Protein AF-A0A1S8WMN8-F1 (afdb_monomer_lite)

Secondary structure (DSSP, 8-state):
-PPP-EEEEE--SSEEEE-TT--HHHHS-HHHHHHTT--EEE-SS-S--EEE-TT--EEEEE--TTT--HHHHHHHHHHHHGGG-TTSEEEE-TTS-EEEE-S------

Organism: Opisthorchis viverrini (NCBI:txid6198)

Radius of gyration: 16.53 Å; chains: 1; bounding box: 31×34×44 Å

Structure (mmCIF, N/CA/C/O backbone):
data_AF-A0A1S8WMN8-F1
#
_entry.id   AF-A0A1S8WMN8-F1
#
loop_
_atom_site.group_PDB
_atom_site.id
_atom_site.type_symbol
_atom_site.label_atom_id
_atom_site.label_alt_id
_atom_site.label_comp_id
_atom_site.label_asym_id
_atom_site.label_entity_id
_atom_site.label_seq_id
_atom_site.pdbx_PDB_ins_code
_atom_site.Cartn_x
_atom_site.Cartn_y
_atom_site.Cartn_z
_atom_site.occupancy
_atom_site.B_iso_or_equiv
_atom_site.auth_seq_id
_atom_site.auth_comp_id
_atom_site.auth_asym_id
_atom_site.auth_atom_id
_atom_site.pdbx_PDB_model_num
ATOM 1 N N . MET A 1 1 ? -7.277 18.622 17.008 1.00 49.44 1 MET A N 1
ATOM 2 C CA . MET A 1 1 ? -6.261 17.842 16.268 1.00 49.44 1 MET A CA 1
ATOM 3 C C . MET A 1 1 ? -6.797 17.664 14.858 1.00 49.44 1 MET A C 1
ATOM 5 O O . MET A 1 1 ? -7.905 17.161 14.745 1.00 49.44 1 MET A O 1
ATOM 9 N N . VAL A 1 2 ? -6.118 18.171 13.827 1.00 52.81 2 VAL A N 1
ATOM 10 C CA . VAL A 1 2 ? -6.634 18.114 12.445 1.00 52.81 2 VAL A CA 1
ATOM 11 C C . VAL A 1 2 ? -6.394 16.697 11.906 1.00 52.81 2 VAL A C 1
ATOM 13 O O . VAL A 1 2 ? -5.251 16.238 11.970 1.00 52.81 2 VAL A O 1
ATOM 16 N N . PRO A 1 3 ? -7.436 15.959 11.488 1.00 53.31 3 PRO A N 1
ATOM 17 C CA . PRO A 1 3 ? -7.255 14.654 10.860 1.00 53.31 3 PRO A CA 1
ATOM 18 C C . PRO A 1 3 ? -6.520 14.817 9.514 1.00 53.31 3 PRO A C 1
ATOM 20 O O . PRO A 1 3 ? -6.675 15.863 8.891 1.00 53.31 3 PRO A O 1
ATOM 23 N N . PRO A 1 4 ? -5.721 13.828 9.067 1.00 57.25 4 PRO A N 1
ATOM 24 C CA . PRO A 1 4 ? -5.092 13.863 7.742 1.00 57.25 4 PRO A CA 1
ATOM 25 C C . PRO A 1 4 ? -6.173 14.069 6.675 1.00 57.25 4 PRO A C 1
ATOM 27 O O . PRO A 1 4 ? -7.165 13.338 6.663 1.00 57.25 4 PRO A O 1
ATOM 30 N N . THR A 1 5 ? -6.023 15.111 5.856 1.00 69.75 5 THR A N 1
ATOM 31 C CA . THR A 1 5 ? -7.197 15.773 5.256 1.00 69.75 5 THR A CA 1
ATOM 32 C C . THR A 1 5 ? -7.638 15.150 3.926 1.00 69.75 5 THR A C 1
ATOM 34 O O . THR A 1 5 ? -8.830 15.166 3.632 1.00 69.75 5 THR A O 1
ATOM 37 N N . ASP A 1 6 ? -6.729 14.498 3.186 1.00 88.19 6 ASP A N 1
ATOM 38 C CA . ASP A 1 6 ? -7.041 13.871 1.895 1.00 88.19 6 ASP A CA 1
ATOM 39 C C . ASP A 1 6 ? -6.737 12.362 1.880 1.00 88.19 6 ASP A C 1
ATOM 41 O O . ASP A 1 6 ? -5.596 11.916 2.053 1.00 88.19 6 ASP A O 1
ATOM 45 N N . ILE A 1 7 ? -7.774 11.553 1.633 1.00 93.44 7 ILE A N 1
ATOM 46 C CA . ILE A 1 7 ? -7.680 10.095 1.481 1.00 93.44 7 ILE A CA 1
ATOM 47 C C . ILE A 1 7 ? -8.104 9.714 0.062 1.00 93.44 7 ILE A C 1
ATOM 49 O O . ILE A 1 7 ? -9.247 9.930 -0.334 1.00 93.44 7 ILE A O 1
ATOM 53 N N . LEU A 1 8 ? -7.201 9.077 -0.683 1.00 95.56 8 LEU A N 1
ATOM 54 C CA . LEU A 1 8 ? -7.505 8.460 -1.970 1.00 95.56 8 LEU A CA 1
ATOM 55 C C . LEU A 1 8 ? -7.727 6.957 -1.789 1.00 95.56 8 LEU A C 1
ATOM 57 O O . LEU A 1 8 ? -6.827 6.229 -1.363 1.00 95.56 8 LEU A O 1
ATOM 61 N N . LEU A 1 9 ? -8.917 6.498 -2.168 1.00 96.62 9 LEU A N 1
ATOM 62 C CA . LEU A 1 9 ? -9.285 5.088 -2.241 1.00 96.62 9 LEU A CA 1
ATOM 63 C C . LEU A 1 9 ? -9.332 4.659 -3.704 1.00 96.62 9 LEU A C 1
ATOM 65 O O . LEU A 1 9 ? -9.967 5.325 -4.520 1.00 96.62 9 LEU A O 1
ATOM 69 N N . TRP A 1 10 ? -8.674 3.555 -4.048 1.00 97.38 10 TRP A N 1
ATOM 70 C CA . TRP A 1 10 ? -8.636 3.080 -5.429 1.00 97.38 10 TRP A CA 1
ATOM 71 C C . TRP A 1 10 ? -8.404 1.571 -5.524 1.00 97.38 10 TRP A C 1
ATOM 73 O O . TRP A 1 10 ? -7.957 0.916 -4.581 1.00 97.38 10 TRP A O 1
ATOM 83 N N . LYS A 1 11 ? -8.726 1.010 -6.688 1.00 97.94 11 LYS A N 1
ATOM 84 C CA . LYS A 1 11 ? -8.487 -0.393 -7.042 1.00 97.94 11 LYS A CA 1
ATOM 85 C C . LYS A 1 11 ? -7.737 -0.463 -8.363 1.00 97.94 11 LYS A C 1
ATOM 87 O O . LYS A 1 11 ? -7.733 0.496 -9.133 1.00 97.94 11 LYS A O 1
ATOM 92 N N . SER A 1 12 ? -7.080 -1.585 -8.607 1.00 96.50 12 SER A N 1
ATOM 93 C CA . SER A 1 12 ? -6.382 -1.863 -9.861 1.00 96.50 12 SER A CA 1
ATOM 94 C C . SER A 1 12 ? -6.905 -3.159 -10.457 1.00 96.50 12 SER A C 1
ATOM 96 O O . SER A 1 12 ? -7.286 -4.071 -9.723 1.00 96.50 12 SER A O 1
ATOM 98 N N . ASP A 1 13 ? -6.844 -3.270 -11.779 1.00 97.25 13 ASP A N 1
ATOM 99 C CA . ASP A 1 13 ? -6.892 -4.579 -12.423 1.00 97.25 13 ASP A CA 1
ATOM 100 C C . ASP A 1 13 ? -5.704 -5.453 -11.982 1.00 97.25 13 ASP A C 1
ATOM 102 O O . ASP A 1 13 ? -4.700 -4.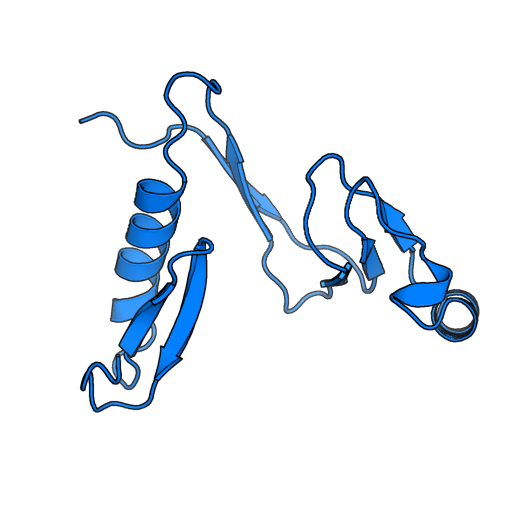919 -11.490 1.00 97.25 13 ASP A O 1
ATOM 106 N N . PRO A 1 14 ? -5.797 -6.788 -12.153 1.00 98.31 14 PRO A N 1
ATOM 107 C CA . PRO A 1 14 ? -4.734 -7.721 -11.804 1.00 98.31 14 PRO A CA 1
ATOM 108 C C . PRO A 1 14 ? -3.345 -7.279 -12.276 1.00 98.31 14 PRO A C 1
ATOM 110 O O . PRO A 1 14 ? -3.068 -7.233 -13.476 1.00 98.31 14 PRO A O 1
ATOM 113 N N . CYS A 1 15 ? -2.463 -6.950 -11.333 1.00 98.19 15 CYS A N 1
ATOM 114 C CA . CYS A 1 15 ? -1.119 -6.456 -11.627 1.00 98.19 15 CYS A CA 1
ATOM 115 C C . CYS A 1 15 ? -0.142 -6.702 -10.474 1.00 98.19 15 CYS A C 1
ATOM 117 O O . CYS A 1 15 ? -0.530 -6.930 -9.328 1.00 98.19 15 CYS A O 1
ATOM 119 N N . VAL A 1 16 ? 1.154 -6.629 -10.780 1.00 98.62 16 VAL A N 1
ATOM 120 C CA . VAL A 1 16 ? 2.217 -6.607 -9.767 1.00 98.62 16 VAL A CA 1
ATOM 121 C C . VAL A 1 16 ? 2.780 -5.199 -9.659 1.00 98.62 16 VAL A C 1
ATOM 123 O O . VAL A 1 16 ? 3.167 -4.594 -10.660 1.00 98.62 16 VAL A O 1
ATOM 126 N N . VAL A 1 17 ? 2.879 -4.695 -8.430 1.00 98.56 17 VAL A N 1
ATOM 127 C CA . VAL A 1 17 ? 3.466 -3.390 -8.122 1.00 98.56 17 VAL A CA 1
ATOM 128 C C . VAL A 1 17 ? 4.727 -3.575 -7.284 1.00 98.56 17 VAL A C 1
ATOM 130 O O . VAL A 1 17 ? 4.670 -4.013 -6.135 1.00 98.56 17 VAL A O 1
ATOM 133 N N . ILE A 1 18 ? 5.878 -3.192 -7.833 1.00 98.62 18 ILE A N 1
ATOM 134 C CA . ILE A 1 18 ? 7.179 -3.281 -7.153 1.00 98.62 18 ILE A CA 1
ATOM 135 C C . ILE A 1 18 ? 7.609 -1.942 -6.551 1.00 98.62 18 ILE A C 1
ATOM 137 O O . ILE A 1 18 ? 7.246 -0.868 -7.046 1.00 98.62 18 ILE A O 1
ATOM 141 N N . GLY A 1 19 ? 8.414 -2.005 -5.489 1.00 98.50 19 GLY A N 1
ATOM 142 C CA . GLY A 1 19 ? 9.008 -0.829 -4.859 1.00 98.50 19 GLY A CA 1
ATOM 143 C C . GLY A 1 19 ? 10.027 -0.125 -5.759 1.00 98.50 19 GLY A C 1
ATOM 144 O O . GLY A 1 19 ? 10.642 -0.732 -6.642 1.00 98.50 19 GLY A O 1
ATOM 145 N N . ARG A 1 20 ? 10.255 1.170 -5.501 1.00 98.38 20 ARG A N 1
ATOM 146 C CA . ARG A 1 20 ? 11.130 2.044 -6.304 1.00 98.38 20 ARG A CA 1
ATOM 147 C C . ARG A 1 20 ? 12.479 1.420 -6.669 1.00 98.38 20 ARG A C 1
ATOM 149 O O . ARG A 1 20 ? 12.886 1.524 -7.821 1.00 98.38 20 ARG A O 1
ATOM 156 N N . PHE A 1 21 ? 13.133 0.740 -5.728 1.00 98.19 21 PHE A N 1
ATOM 157 C CA . PHE A 1 21 ? 14.500 0.220 -5.880 1.00 98.19 21 PHE A CA 1
ATOM 158 C C . PHE A 1 21 ? 14.590 -1.302 -6.088 1.00 98.19 21 PHE A C 1
ATOM 160 O O . PHE A 1 21 ? 15.672 -1.868 -5.981 1.00 98.19 21 PHE A O 1
ATOM 167 N N . GLN A 1 22 ? 13.478 -1.983 -6.381 1.00 98.31 22 GLN A N 1
ATOM 168 C CA . GLN A 1 22 ? 13.475 -3.439 -6.555 1.00 98.31 22 GLN A CA 1
ATOM 169 C C . GLN A 1 22 ? 13.748 -3.887 -7.999 1.00 98.31 22 GLN A C 1
ATOM 171 O O . GLN A 1 22 ? 13.412 -3.186 -8.962 1.00 98.31 22 GLN A O 1
ATOM 176 N N . SER A 1 23 ? 14.315 -5.088 -8.153 1.00 98.00 23 SER A N 1
ATOM 177 C CA . SER A 1 23 ? 14.482 -5.747 -9.454 1.00 98.00 23 SER A CA 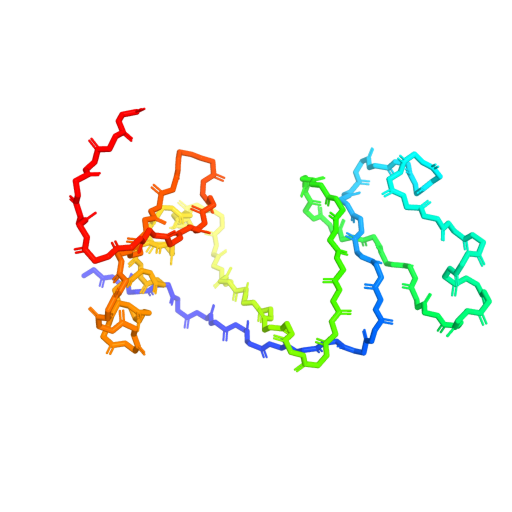1
ATOM 178 C C . SER A 1 23 ? 13.281 -6.653 -9.749 1.00 98.00 23 SER A C 1
ATOM 180 O O . SER A 1 23 ? 13.089 -7.618 -9.013 1.00 98.00 23 SER A O 1
ATOM 182 N N . PRO A 1 24 ? 12.504 -6.422 -10.826 1.00 97.88 24 PRO A N 1
ATOM 183 C CA . PRO A 1 24 ? 11.321 -7.231 -11.118 1.00 97.88 24 PRO A CA 1
ATOM 184 C C . PRO A 1 24 ? 11.590 -8.739 -11.169 1.00 97.88 24 PRO A C 1
ATOM 186 O O . PRO A 1 24 ? 10.818 -9.518 -10.620 1.00 97.88 24 PRO A O 1
ATOM 189 N N . TRP A 1 25 ? 12.711 -9.142 -11.776 1.00 97.94 25 TRP A N 1
ATOM 190 C CA . TRP A 1 25 ? 13.091 -10.548 -11.953 1.00 97.94 25 TRP A CA 1
ATOM 191 C C . TRP A 1 25 ? 13.420 -11.278 -10.649 1.00 97.94 25 TRP A C 1
ATOM 193 O O . TRP A 1 25 ? 13.405 -12.503 -10.633 1.00 97.94 25 TRP A O 1
ATOM 203 N N . LYS A 1 26 ? 13.739 -10.549 -9.573 1.00 98.00 26 LYS A N 1
ATOM 204 C CA . LYS A 1 26 ? 13.980 -11.145 -8.250 1.00 98.00 26 LYS A CA 1
ATOM 205 C C . LYS A 1 26 ? 12.707 -11.258 -7.415 1.00 98.00 26 LYS A C 1
ATOM 207 O O . LYS A 1 26 ? 12.643 -12.101 -6.533 1.00 98.00 26 LYS A O 1
ATOM 212 N N . GLU A 1 27 ? 11.718 -10.411 -7.684 1.00 97.81 27 GLU A N 1
ATOM 213 C CA . GLU A 1 27 ? 10.537 -10.254 -6.829 1.00 97.81 27 GLU A CA 1
ATOM 214 C C . GLU A 1 27 ? 9.294 -10.971 -7.363 1.00 97.81 27 GLU A C 1
ATOM 216 O O . GLU A 1 27 ? 8.368 -11.244 -6.604 1.00 97.81 27 GLU A O 1
ATOM 22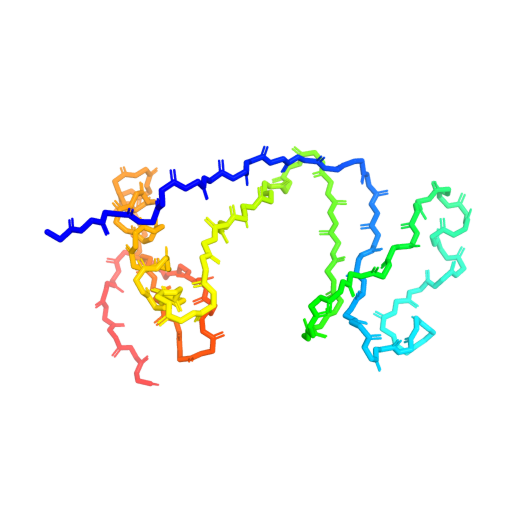1 N N . CYS A 1 28 ? 9.218 -11.234 -8.672 1.00 97.31 28 CYS A N 1
ATOM 222 C CA . CYS A 1 28 ? 8.022 -11.806 -9.282 1.00 97.31 28 CYS A CA 1
ATOM 223 C C . CYS A 1 28 ? 8.331 -12.651 -10.524 1.00 97.31 28 CYS A C 1
ATOM 225 O O . CYS A 1 28 ? 9.375 -12.517 -11.165 1.00 97.31 28 CYS A O 1
ATOM 227 N N . ASN A 1 29 ? 7.382 -13.510 -10.900 1.00 97.75 29 ASN A N 1
ATOM 228 C CA . ASN A 1 29 ? 7.463 -14.299 -12.126 1.00 97.75 29 ASN A CA 1
ATOM 229 C C . ASN A 1 29 ? 7.045 -13.450 -13.340 1.00 97.75 29 ASN A C 1
ATOM 231 O O . ASN A 1 29 ? 5.884 -13.443 -13.746 1.00 97.75 29 ASN A O 1
ATOM 235 N N . VAL A 1 30 ? 8.004 -12.732 -13.928 1.00 97.31 30 VAL A N 1
ATOM 236 C CA . VAL A 1 30 ? 7.773 -11.827 -15.072 1.00 97.31 30 VAL A CA 1
ATOM 237 C C . VAL A 1 30 ? 7.211 -12.563 -16.298 1.00 97.31 30 VAL A C 1
ATOM 239 O O . VAL A 1 30 ? 6.394 -11.998 -17.028 1.00 97.31 30 VAL A O 1
ATOM 242 N N . SER A 1 31 ? 7.601 -13.824 -16.514 1.00 97.88 31 SER A N 1
ATOM 243 C CA . SER A 1 31 ? 7.084 -14.644 -17.618 1.00 97.88 31 SER A CA 1
ATOM 244 C C . SER A 1 31 ? 5.584 -14.898 -17.470 1.00 97.88 31 SER A C 1
ATOM 246 O O . SER A 1 31 ? 4.837 -14.689 -18.423 1.00 97.88 31 SER A O 1
ATOM 248 N N . LEU A 1 32 ? 5.135 -15.245 -16.259 1.00 98.12 32 LEU A N 1
ATOM 249 C CA . LEU A 1 32 ? 3.717 -15.439 -15.950 1.00 98.12 32 LEU A CA 1
ATOM 250 C C . LEU A 1 32 ? 2.909 -14.145 -16.126 1.00 98.12 32 LEU A C 1
ATOM 252 O O . LEU A 1 32 ? 1.807 -14.178 -16.668 1.00 98.12 32 LEU A O 1
ATOM 256 N N . LEU A 1 33 ? 3.450 -12.999 -15.697 1.00 97.69 33 LEU A N 1
ATOM 257 C CA . LEU A 1 33 ? 2.777 -11.706 -15.880 1.00 97.69 33 LEU A CA 1
ATOM 258 C C . LEU A 1 33 ? 2.569 -11.388 -17.362 1.00 97.69 33 LEU A C 1
ATOM 260 O O . LEU A 1 33 ? 1.485 -10.962 -17.757 1.00 97.69 33 LEU A O 1
ATOM 264 N N . ARG A 1 34 ? 3.581 -11.657 -18.197 1.00 97.38 34 ARG A N 1
ATOM 265 C CA . ARG A 1 34 ? 3.482 -11.489 -19.650 1.00 97.38 34 ARG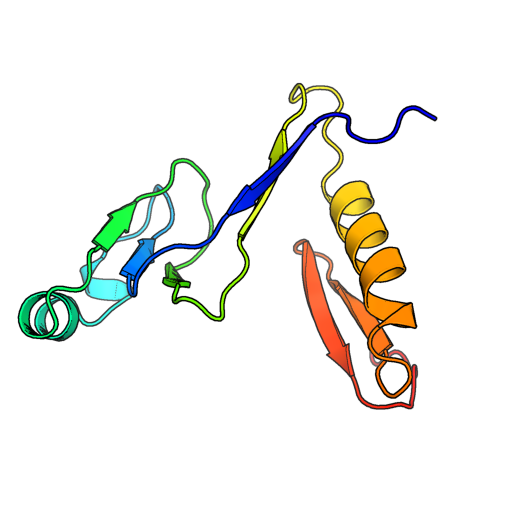 A CA 1
ATOM 266 C C . ARG A 1 34 ? 2.436 -12.424 -20.258 1.00 97.38 34 ARG A C 1
ATOM 268 O O . ARG A 1 34 ? 1.630 -11.962 -21.060 1.00 97.38 34 ARG A O 1
ATOM 275 N N . GLU A 1 35 ? 2.433 -13.700 -19.873 1.00 98.44 35 GLU A N 1
ATOM 276 C CA . GLU A 1 35 ? 1.459 -14.695 -20.345 1.00 98.44 35 GLU A CA 1
ATOM 277 C C . GLU A 1 35 ? 0.022 -14.276 -20.009 1.00 98.44 35 GLU A C 1
ATOM 279 O O . GLU A 1 35 ? -0.847 -14.259 -20.881 1.00 98.44 35 GLU A O 1
ATOM 284 N N . ARG A 1 36 ? -0.213 -13.847 -18.764 1.00 97.88 36 ARG A N 1
ATOM 285 C CA . ARG A 1 36 ? -1.531 -13.402 -18.287 1.00 97.88 36 ARG A CA 1
ATOM 286 C C . ARG A 1 36 ? -1.904 -11.983 -18.702 1.00 97.88 36 ARG A C 1
ATOM 288 O O . ARG A 1 36 ? -3.005 -11.536 -18.392 1.00 97.88 36 ARG A O 1
ATOM 295 N N . ARG A 1 37 ? -1.005 -11.271 -19.391 1.00 97.81 37 ARG A N 1
ATOM 296 C CA . ARG A 1 37 ? -1.138 -9.845 -19.735 1.00 97.81 37 ARG A CA 1
ATOM 297 C C . ARG A 1 37 ? -1.409 -8.962 -18.510 1.00 97.81 37 ARG A C 1
ATOM 299 O O . ARG A 1 37 ? -2.080 -7.939 -18.615 1.00 97.81 37 ARG A O 1
ATOM 306 N N . TRP A 1 38 ? -0.881 -9.354 -17.354 1.00 98.19 38 TRP A N 1
ATOM 307 C CA . TRP A 1 38 ? -0.971 -8.578 -16.123 1.00 98.19 38 TRP A CA 1
ATOM 308 C C . TRP A 1 38 ? 0.138 -7.526 -16.096 1.00 98.19 38 TRP A C 1
ATOM 310 O O . TRP A 1 38 ? 1.313 -7.880 -16.249 1.00 98.19 38 TRP A O 1
ATOM 320 N N . PRO A 1 39 ? -0.193 -6.235 -15.918 1.00 98.06 39 PRO A N 1
ATOM 321 C CA . PRO A 1 39 ? 0.810 -5.187 -15.871 1.00 98.06 39 PRO A CA 1
ATOM 322 C C . PRO A 1 39 ? 1.808 -5.381 -14.726 1.00 98.06 39 PRO A C 1
ATOM 324 O O . PRO A 1 39 ? 1.475 -5.856 -13.638 1.00 98.06 39 PRO A O 1
ATOM 327 N N . LEU A 1 40 ? 3.038 -4.939 -14.972 1.00 98.19 40 LEU A N 1
ATOM 328 C CA . LEU A 1 40 ? 4.063 -4.754 -13.954 1.00 98.19 40 LEU A CA 1
ATOM 329 C C . LEU A 1 40 ? 4.318 -3.251 -13.811 1.00 98.19 40 LEU A C 1
ATOM 331 O O . LEU A 1 40 ? 4.809 -2.614 -14.743 1.00 98.19 40 LEU A O 1
ATOM 335 N N . ALA A 1 41 ? 4.014 -2.694 -12.643 1.00 98.00 41 ALA A N 1
ATOM 336 C CA . ALA A 1 41 ? 4.200 -1.280 -12.341 1.00 98.00 41 ALA A CA 1
ATOM 337 C C . ALA A 1 41 ? 5.279 -1.070 -11.272 1.00 98.00 41 ALA A C 1
ATOM 339 O O . ALA A 1 41 ? 5.455 -1.881 -10.364 1.00 98.00 41 ALA A O 1
ATOM 340 N N . ARG A 1 42 ? 5.990 0.058 -11.348 1.00 98.50 42 ARG A N 1
ATOM 341 C CA . ARG A 1 42 ? 6.942 0.500 -10.320 1.00 98.50 42 ARG A CA 1
ATOM 342 C C . ARG A 1 42 ? 6.394 1.741 -9.632 1.00 98.50 42 ARG A C 1
ATOM 344 O O . ARG A 1 42 ? 6.183 2.759 -10.288 1.00 98.50 42 ARG A O 1
ATOM 351 N N . ARG A 1 43 ? 6.200 1.680 -8.314 1.00 97.75 43 ARG A N 1
ATOM 352 C CA . ARG A 1 43 ? 5.740 2.841 -7.534 1.00 97.75 43 ARG A CA 1
ATOM 353 C C . ARG A 1 43 ? 6.906 3.730 -7.097 1.00 97.75 43 ARG A C 1
ATOM 355 O O . ARG A 1 43 ? 8.051 3.290 -7.017 1.00 97.75 43 ARG A O 1
ATOM 362 N N . GLN A 1 44 ? 6.596 4.987 -6.774 1.00 96.94 44 GLN A N 1
ATOM 363 C CA . GLN A 1 44 ? 7.587 5.966 -6.308 1.00 96.94 44 GLN A CA 1
ATOM 364 C C . GLN A 1 44 ? 8.029 5.744 -4.854 1.00 96.94 44 GLN A C 1
ATOM 366 O O . GLN A 1 44 ? 9.118 6.175 -4.469 1.00 96.94 44 GLN A O 1
ATOM 371 N N . SER A 1 45 ? 7.216 5.068 -4.038 1.00 94.69 45 SER A N 1
ATOM 372 C CA . SER A 1 45 ? 7.592 4.691 -2.674 1.00 94.69 45 SER A CA 1
ATOM 373 C C . SER A 1 45 ? 8.507 3.456 -2.644 1.00 94.69 45 SER A C 1
ATOM 375 O O . SER A 1 45 ? 8.559 2.652 -3.579 1.00 94.69 45 SER A O 1
ATOM 377 N N . GLY A 1 46 ? 9.270 3.314 -1.556 1.00 95.06 46 GLY A N 1
ATOM 378 C CA . GLY A 1 46 ? 10.065 2.113 -1.280 1.00 95.06 46 GLY A CA 1
ATOM 379 C C . GLY A 1 46 ? 9.208 0.935 -0.797 1.00 95.06 46 GLY A C 1
ATOM 380 O O . GLY A 1 46 ? 7.980 0.987 -0.853 1.00 95.06 46 GLY A O 1
ATOM 381 N N . GLY A 1 47 ? 9.853 -0.118 -0.291 1.00 94.88 47 GLY A N 1
ATOM 382 C CA . GLY A 1 47 ? 9.209 -1.338 0.217 1.00 94.88 47 GLY A CA 1
ATOM 383 C C . GLY A 1 47 ? 9.258 -2.507 -0.772 1.00 94.88 47 GLY A C 1
ATOM 384 O O . GLY A 1 47 ? 10.021 -2.465 -1.735 1.00 94.88 47 GLY A O 1
ATOM 385 N N . GLY A 1 48 ? 8.438 -3.529 -0.513 1.00 96.50 48 GLY A N 1
ATOM 386 C CA . GLY A 1 48 ? 8.412 -4.791 -1.262 1.00 96.50 48 GLY A CA 1
ATOM 387 C C . GLY A 1 48 ? 7.530 -4.790 -2.515 1.00 96.50 48 GLY A C 1
ATOM 388 O O . GLY A 1 48 ? 6.984 -3.750 -2.905 1.00 96.50 48 GLY A O 1
ATOM 389 N N . ALA A 1 49 ? 7.368 -5.973 -3.108 1.00 98.19 49 ALA A N 1
ATOM 390 C CA . ALA A 1 49 ? 6.451 -6.236 -4.210 1.00 98.19 49 ALA A CA 1
ATOM 391 C C . ALA A 1 49 ? 5.101 -6.737 -3.683 1.00 98.19 49 ALA A C 1
ATOM 393 O O . ALA A 1 49 ? 5.054 -7.528 -2.744 1.00 98.19 49 ALA A O 1
ATOM 394 N N . VAL A 1 50 ? 4.009 -6.272 -4.287 1.00 98.12 50 VAL A N 1
ATOM 395 C CA . VAL A 1 50 ? 2.639 -6.664 -3.931 1.00 98.12 50 VAL A CA 1
ATOM 396 C C . VAL A 1 50 ? 1.831 -6.966 -5.189 1.00 98.12 50 VAL A C 1
ATOM 398 O O . VAL A 1 50 ? 2.109 -6.424 -6.261 1.00 98.12 50 VAL A O 1
ATOM 401 N N . PHE A 1 51 ? 0.837 -7.839 -5.056 1.00 98.19 51 PHE A N 1
ATOM 402 C CA . PHE A 1 51 ? -0.128 -8.135 -6.109 1.00 98.19 51 PHE A CA 1
ATOM 403 C C . PHE A 1 51 ? -1.435 -7.398 -5.826 1.00 98.19 51 PHE A C 1
ATOM 405 O O . PHE A 1 51 ? -1.907 -7.400 -4.689 1.00 98.19 51 PHE A O 1
ATOM 412 N N . HIS A 1 52 ? -1.997 -6.756 -6.844 1.00 98.38 52 HIS A N 1
ATOM 413 C CA . HIS A 1 52 ? -3.297 -6.098 -6.774 1.00 98.38 52 HIS A CA 1
ATOM 414 C C . HIS A 1 52 ? -4.299 -6.849 -7.642 1.00 98.38 52 HIS A C 1
ATOM 416 O O . HIS A 1 52 ? -3.934 -7.389 -8.683 1.00 98.38 52 HIS A O 1
ATOM 422 N N . ASP A 1 53 ? -5.561 -6.808 -7.236 1.00 97.31 53 ASP A N 1
ATOM 423 C CA . ASP A 1 53 ? -6.726 -7.203 -8.017 1.00 97.31 53 ASP A CA 1
ATOM 424 C C . ASP A 1 53 ? -7.955 -6.394 -7.556 1.00 97.31 53 ASP A C 1
ATOM 426 O O . ASP A 1 53 ? -7.852 -5.468 -6.747 1.00 97.31 53 ASP A O 1
ATOM 430 N N . GLN A 1 54 ? -9.143 -6.771 -8.029 1.00 96.88 54 GLN A N 1
ATOM 431 C CA . GLN A 1 54 ? -10.399 -6.102 -7.681 1.00 96.88 54 GLN A CA 1
ATOM 432 C C . GLN A 1 54 ? -10.842 -6.309 -6.217 1.00 96.88 54 GLN A C 1
ATOM 434 O O . GLN A 1 54 ? -11.737 -5.606 -5.736 1.00 96.88 54 GLN A O 1
ATOM 439 N N . ASN A 1 55 ? -10.214 -7.228 -5.482 1.00 96.62 55 ASN A N 1
ATOM 440 C CA . ASN A 1 55 ? -10.450 -7.474 -4.059 1.00 96.62 55 ASN A CA 1
ATOM 441 C C . ASN A 1 55 ? -9.394 -6.802 -3.167 1.00 96.62 55 ASN A C 1
ATOM 443 O O . ASN A 1 55 ? -9.532 -6.799 -1.943 1.00 96.62 55 ASN A O 1
ATOM 447 N N . ASN A 1 56 ? -8.381 -6.171 -3.761 1.00 97.75 56 ASN A N 1
ATOM 448 C CA . ASN A 1 56 ? -7.413 -5.340 -3.066 1.00 97.75 56 ASN A CA 1
ATOM 449 C C . ASN A 1 56 ? -7.838 -3.860 -3.094 1.00 97.75 56 ASN A C 1
ATOM 451 O O . ASN A 1 56 ? -7.899 -3.232 -4.151 1.00 97.75 56 ASN A O 1
ATOM 455 N N . LEU A 1 57 ? -8.126 -3.285 -1.922 1.00 97.12 57 LEU A N 1
ATOM 456 C CA . LEU A 1 57 ? -8.356 -1.847 -1.774 1.00 97.12 57 LEU A CA 1
ATOM 457 C C . LEU A 1 57 ? -7.038 -1.137 -1.455 1.00 97.12 57 LEU A C 1
ATOM 459 O O . LEU A 1 57 ? -6.432 -1.382 -0.413 1.00 97.12 57 LEU A O 1
ATOM 463 N N . ASN A 1 58 ? -6.636 -0.214 -2.324 1.00 97.75 58 ASN A N 1
ATOM 464 C CA . ASN A 1 58 ? -5.493 0.654 -2.097 1.00 97.75 58 ASN A CA 1
ATOM 465 C C . ASN A 1 58 ? -5.949 1.948 -1.422 1.00 97.75 58 ASN A C 1
ATOM 467 O O . ASN A 1 58 ? -6.909 2.585 -1.856 1.00 97.75 58 ASN A O 1
ATOM 471 N N . ILE A 1 59 ? -5.232 2.343 -0.370 1.00 96.62 59 ILE A N 1
ATOM 472 C CA . ILE A 1 59 ? -5.517 3.539 0.426 1.00 96.62 59 ILE A CA 1
ATOM 473 C C . ILE A 1 59 ? -4.265 4.410 0.430 1.00 96.62 59 ILE A C 1
ATOM 475 O O . ILE A 1 59 ? -3.169 3.935 0.724 1.00 96.62 59 ILE A O 1
ATOM 479 N N . SER A 1 60 ? -4.405 5.685 0.085 1.00 95.19 60 SER A N 1
ATOM 480 C CA . SER A 1 60 ? -3.316 6.661 0.134 1.00 95.19 60 SER A CA 1
ATOM 481 C C . SER A 1 60 ? -3.741 7.871 0.950 1.00 95.19 60 SER A C 1
ATOM 483 O O . SER A 1 60 ? -4.688 8.559 0.590 1.00 95.19 60 SER A O 1
ATOM 485 N N . PHE A 1 61 ? -3.019 8.121 2.039 1.00 94.12 61 PHE A N 1
ATOM 486 C CA . PHE A 1 61 ? -3.124 9.354 2.812 1.00 94.12 61 PHE A CA 1
ATOM 487 C C . PHE A 1 61 ? -2.197 10.387 2.178 1.00 94.12 61 PHE A C 1
ATOM 489 O O . PHE A 1 61 ? -0.989 10.149 2.074 1.00 94.12 61 PHE A O 1
ATOM 496 N N . VAL A 1 62 ? -2.765 11.497 1.717 1.00 91.88 62 VAL A N 1
ATOM 497 C CA . VAL A 1 62 ? -2.037 12.562 1.030 1.00 91.88 62 VAL A CA 1
ATOM 498 C C . VAL A 1 62 ? -1.996 13.771 1.945 1.00 91.88 62 VAL A C 1
ATOM 500 O O . VAL A 1 62 ? -3.022 14.293 2.356 1.00 91.88 62 VAL A O 1
ATOM 503 N N . GLU A 1 63 ? -0.786 14.177 2.309 1.00 90.12 63 GLU A N 1
ATOM 504 C CA . GLU A 1 63 ? -0.561 15.274 3.241 1.00 90.12 63 GLU A CA 1
ATOM 505 C C . GLU A 1 63 ? 0.864 15.809 3.053 1.00 90.12 63 GLU A C 1
ATOM 507 O O . GLU A 1 63 ? 1.750 15.107 2.540 1.00 90.12 63 GLU A O 1
ATOM 512 N N . ALA A 1 64 ? 1.122 17.044 3.486 1.00 90.50 64 ALA A N 1
ATOM 513 C CA . ALA A 1 64 ? 2.476 17.582 3.478 1.00 90.50 64 ALA A CA 1
ATOM 514 C C . ALA A 1 64 ? 3.427 16.720 4.332 1.00 90.50 64 ALA A C 1
ATOM 516 O O . ALA A 1 64 ? 3.129 16.341 5.466 1.00 90.50 64 ALA A O 1
ATOM 517 N N . ARG A 1 65 ? 4.638 16.461 3.817 1.00 87.56 65 ARG A N 1
ATOM 518 C CA . ARG A 1 65 ? 5.631 15.592 4.481 1.00 87.56 65 ARG A CA 1
ATOM 519 C C . ARG A 1 65 ? 5.957 16.014 5.918 1.00 87.56 65 ARG A C 1
ATOM 521 O O . ARG A 1 65 ? 6.267 15.152 6.731 1.00 87.56 65 ARG A O 1
ATOM 528 N N . ALA A 1 66 ? 5.912 17.313 6.213 1.00 90.75 66 ALA A N 1
ATOM 529 C CA . ALA A 1 66 ? 6.219 17.857 7.535 1.00 90.75 66 ALA A CA 1
ATOM 530 C C . ALA A 1 66 ? 5.209 17.442 8.618 1.00 90.75 66 ALA A C 1
ATOM 532 O O . ALA A 1 66 ? 5.562 17.425 9.793 1.00 90.75 66 ALA A O 1
ATOM 533 N N . VAL A 1 67 ? 3.975 17.109 8.231 1.00 89.69 67 VAL A N 1
ATOM 534 C CA . VAL A 1 67 ? 2.886 16.796 9.169 1.00 89.69 67 VAL A CA 1
ATOM 535 C C . VAL A 1 67 ? 2.320 15.384 8.989 1.00 89.69 67 VAL A C 1
ATOM 537 O O . VAL A 1 67 ? 1.573 14.917 9.846 1.00 89.69 67 VAL A O 1
ATOM 540 N N . LEU A 1 68 ? 2.699 14.676 7.917 1.00 89.56 68 LEU A N 1
ATOM 541 C CA . LEU A 1 68 ? 2.285 13.295 7.675 1.00 89.56 68 LEU A CA 1
ATOM 542 C C . LEU A 1 68 ? 2.836 12.347 8.753 1.00 89.56 68 LEU A C 1
ATOM 544 O O . LEU A 1 68 ? 4.021 12.008 8.775 1.00 89.56 68 LEU A O 1
ATOM 548 N N . ASP A 1 69 ? 1.934 11.838 9.587 1.00 91.94 69 ASP A N 1
ATOM 549 C CA . ASP A 1 69 ? 2.223 10.835 10.607 1.00 91.94 69 ASP A CA 1
ATOM 550 C C . ASP A 1 69 ? 1.648 9.473 10.193 1.00 91.94 69 ASP A C 1
ATOM 552 O O . ASP A 1 69 ? 0.443 9.214 10.272 1.00 91.94 69 ASP A O 1
ATOM 556 N N . ARG A 1 70 ? 2.536 8.573 9.753 1.00 92.00 70 ARG A N 1
ATOM 557 C CA . ARG A 1 70 ? 2.159 7.224 9.303 1.00 92.00 70 ARG A CA 1
ATOM 558 C C . ARG A 1 70 ? 1.516 6.392 10.406 1.00 92.00 70 ARG A C 1
ATOM 560 O O . ARG A 1 70 ? 0.616 5.613 10.103 1.00 92.00 70 ARG A O 1
ATOM 567 N N . ARG A 1 71 ? 1.953 6.542 11.663 1.00 94.69 71 ARG A N 1
ATOM 568 C CA . ARG A 1 71 ? 1.384 5.765 12.770 1.00 94.69 71 ARG A CA 1
ATOM 569 C C . ARG A 1 71 ? -0.058 6.185 12.996 1.00 94.69 71 ARG A C 1
ATOM 571 O O . ARG A 1 71 ? -0.922 5.320 13.034 1.00 94.69 71 ARG A O 1
ATOM 578 N N . LYS A 1 72 ? -0.340 7.491 13.025 1.00 93.62 72 LYS A N 1
ATOM 579 C CA . LYS A 1 72 ? -1.722 7.995 13.126 1.00 93.62 72 LYS A CA 1
ATOM 580 C C . LYS A 1 72 ? -2.612 7.511 11.983 1.00 93.62 72 LYS A C 1
ATOM 582 O O . LYS A 1 72 ? -3.761 7.167 12.232 1.00 93.62 72 LYS A O 1
ATOM 587 N N . CYS A 1 73 ? -2.087 7.430 10.759 1.00 93.81 73 CYS A N 1
ATOM 588 C CA . CYS A 1 73 ? -2.832 6.874 9.625 1.00 93.81 73 CYS A CA 1
ATOM 589 C C . CYS A 1 73 ? -3.203 5.397 9.849 1.00 93.81 73 CYS A C 1
ATOM 591 O O . CYS A 1 73 ? -4.337 4.999 9.592 1.00 93.81 73 CYS A O 1
ATOM 593 N N . MET A 1 74 ? -2.271 4.580 10.352 1.00 95.44 74 MET A N 1
ATOM 594 C CA . MET A 1 74 ? -2.542 3.165 10.636 1.00 95.44 74 MET A CA 1
ATOM 595 C C . MET A 1 74 ? -3.481 2.977 11.831 1.00 95.44 74 MET A C 1
ATOM 597 O O . MET A 1 74 ? -4.374 2.139 11.764 1.00 95.44 74 MET A O 1
ATOM 601 N N . GLU A 1 75 ? -3.343 3.780 12.888 1.00 95.56 75 GLU A N 1
ATOM 602 C CA . GLU A 1 75 ? -4.266 3.756 14.032 1.00 95.56 75 GLU A CA 1
ATOM 603 C C . GLU A 1 75 ? -5.686 4.171 13.627 1.00 95.56 75 GLU A C 1
ATOM 605 O O . GLU A 1 75 ? -6.661 3.570 14.076 1.00 95.56 75 GLU A O 1
ATOM 610 N N . PHE A 1 76 ? -5.822 5.139 12.715 1.00 94.62 76 PHE A N 1
ATOM 611 C CA . PHE A 1 76 ? -7.111 5.487 12.119 1.00 94.62 76 PHE A CA 1
ATOM 612 C C . PHE A 1 76 ? -7.731 4.298 11.366 1.00 94.62 76 PHE A C 1
ATOM 614 O O . PHE A 1 76 ? -8.910 3.989 11.557 1.00 94.62 76 PHE A O 1
ATOM 621 N N . LEU A 1 77 ? -6.942 3.587 10.549 1.00 95.12 77 LEU A N 1
ATOM 622 C CA . LEU A 1 77 ? -7.416 2.382 9.861 1.00 95.12 77 LEU A CA 1
ATOM 623 C C . LEU A 1 77 ? -7.799 1.276 10.847 1.00 95.12 77 LEU A C 1
ATOM 625 O O . LEU A 1 77 ? -8.858 0.678 10.688 1.00 95.12 77 LEU A O 1
ATOM 629 N N . LYS A 1 78 ? -6.998 1.034 11.889 1.00 95.69 78 LYS A N 1
ATOM 630 C CA . LYS A 1 78 ? -7.325 0.082 12.959 1.00 95.69 78 LYS A CA 1
ATOM 631 C C . LYS A 1 78 ? -8.663 0.421 13.618 1.00 95.69 78 LYS A C 1
ATOM 633 O O . LYS A 1 78 ? -9.529 -0.446 13.696 1.00 95.69 78 LYS A O 1
ATOM 638 N N . ALA A 1 79 ? -8.855 1.672 14.036 1.00 95.00 79 ALA A N 1
ATOM 639 C CA . ALA A 1 79 ? -10.098 2.129 14.659 1.00 95.00 79 ALA A CA 1
ATOM 640 C C . ALA A 1 79 ? -11.314 1.999 13.725 1.00 95.00 79 ALA A C 1
ATOM 642 O O . ALA A 1 79 ? -12.418 1.735 14.190 1.00 95.00 79 ALA A O 1
ATOM 643 N N . THR A 1 80 ? -11.105 2.135 12.413 1.00 94.31 80 THR A N 1
ATOM 644 C CA . THR A 1 80 ? -12.155 1.965 11.396 1.00 94.31 80 THR A CA 1
ATOM 645 C C . THR A 1 80 ? -12.469 0.491 11.122 1.00 94.31 80 THR A C 1
ATOM 647 O O . THR A 1 80 ? -13.625 0.125 10.933 1.00 94.31 80 THR A O 1
ATOM 650 N N . LEU A 1 81 ? -11.451 -0.374 11.094 1.00 94.50 81 LEU A N 1
ATOM 651 C CA . LEU A 1 81 ? -11.588 -1.796 10.766 1.00 94.50 81 LEU A CA 1
ATOM 652 C C . LEU A 1 81 ? -12.098 -2.636 11.939 1.00 94.50 81 LEU A C 1
ATOM 654 O O . LEU A 1 81 ? -12.811 -3.611 11.714 1.00 94.50 81 LEU A O 1
ATOM 658 N N . GLN A 1 82 ? -11.747 -2.275 13.174 1.00 94.19 82 GLN A N 1
ATOM 659 C CA . GLN A 1 82 ? -12.082 -3.057 14.364 1.00 94.19 82 GLN A CA 1
ATOM 660 C C . GLN A 1 82 ? -13.603 -3.276 14.538 1.00 94.19 82 GLN A C 1
ATOM 662 O O . GLN A 1 82 ? -14.000 -4.420 14.757 1.00 94.19 82 GLN A O 1
ATOM 667 N N . PRO A 1 83 ? -14.481 -2.265 14.368 1.00 95.12 83 PRO A N 1
ATOM 668 C CA . PRO A 1 83 ? -15.931 -2.475 14.427 1.00 95.12 83 PRO A CA 1
ATOM 669 C C . PRO A 1 83 ? -16.486 -3.314 13.267 1.00 95.12 83 PRO A C 1
ATOM 671 O O . PRO A 1 83 ? -17.528 -3.944 13.414 1.00 95.12 83 PRO A O 1
ATOM 674 N N . LEU A 1 84 ? -15.805 -3.333 12.113 1.00 93.94 84 LEU A N 1
ATOM 675 C CA . LEU A 1 84 ? -16.219 -4.107 10.934 1.00 93.94 84 LEU A CA 1
ATOM 676 C C . LEU A 1 84 ? -15.862 -5.596 11.044 1.00 93.94 84 LEU A C 1
ATOM 678 O O . LEU A 1 84 ? -16.386 -6.408 10.283 1.00 93.94 84 LEU A O 1
ATOM 682 N N . LYS A 1 85 ? -14.957 -5.956 11.960 1.00 90.00 85 LYS A N 1
ATOM 683 C CA . LYS A 1 85 ? -14.533 -7.336 12.218 1.00 90.00 85 LYS A CA 1
ATOM 684 C C . LYS A 1 85 ? -14.512 -7.631 13.724 1.00 90.00 85 LYS A C 1
ATOM 686 O O . LYS A 1 85 ? -13.427 -7.794 14.289 1.00 90.00 85 LYS A O 1
ATOM 691 N N . PRO A 1 86 ? -15.689 -7.714 14.370 1.00 88.81 86 PRO A N 1
ATOM 692 C CA . PRO A 1 86 ? -15.798 -7.850 15.823 1.00 88.81 86 PRO A CA 1
ATOM 693 C C . PRO A 1 86 ? -15.130 -9.119 16.376 1.00 88.81 86 PRO A C 1
ATOM 695 O O . PRO A 1 86 ? -14.641 -9.099 17.499 1.00 88.81 86 PRO A O 1
ATOM 698 N N . ASP A 1 87 ? -15.032 -10.186 15.577 1.00 92.19 87 ASP A N 1
ATOM 699 C CA . ASP A 1 87 ? -14.438 -11.471 15.984 1.00 92.19 87 ASP A CA 1
ATOM 700 C C . ASP A 1 87 ? -12.905 -11.527 15.850 1.00 92.19 87 ASP A C 1
ATOM 702 O O . ASP A 1 87 ? -12.289 -12.584 16.005 1.00 92.19 87 ASP A O 1
ATOM 706 N N . THR A 1 88 ? -12.267 -10.405 15.513 1.00 93.25 88 THR A N 1
ATOM 707 C CA . THR A 1 88 ? -10.815 -10.324 15.313 1.00 93.25 88 THR A CA 1
ATOM 708 C C . THR A 1 88 ? -10.234 -9.128 16.034 1.00 93.25 88 THR A C 1
ATOM 710 O O . THR A 1 88 ? -10.921 -8.133 16.236 1.00 93.25 88 THR A O 1
ATOM 713 N N . CYS A 1 89 ? -8.946 -9.182 16.351 1.00 94.56 89 CYS A N 1
ATOM 714 C CA . CYS A 1 89 ? -8.216 -8.022 16.846 1.00 94.56 89 CYS A CA 1
ATOM 715 C C . CYS A 1 89 ? -7.327 -7.462 15.742 1.00 94.56 89 CYS A C 1
ATOM 717 O O . CYS A 1 89 ? -6.518 -8.195 15.175 1.00 94.56 89 CYS A O 1
ATOM 719 N N . VAL A 1 90 ? -7.476 -6.172 15.435 1.00 94.94 90 VAL A N 1
ATOM 720 C CA . VAL A 1 90 ? -6.653 -5.474 14.441 1.00 94.94 90 VAL A CA 1
ATOM 721 C C . VAL A 1 90 ? -5.463 -4.809 15.135 1.00 94.94 90 VAL A C 1
ATOM 723 O O . VAL A 1 90 ? -5.625 -4.029 16.076 1.00 94.94 90 VAL A O 1
ATOM 726 N N . HIS A 1 91 ? -4.256 -5.079 14.647 1.00 95.12 91 HIS A N 1
ATOM 727 C CA . HIS A 1 91 ? -2.998 -4.609 15.230 1.00 95.12 91 HIS A CA 1
ATOM 728 C C . HIS A 1 91 ? -2.219 -3.734 14.251 1.00 95.12 91 HIS A C 1
ATOM 730 O O . HIS A 1 91 ? -2.292 -3.937 13.041 1.00 95.12 91 HIS A O 1
ATOM 736 N N . VAL A 1 92 ? -1.451 -2.782 14.788 1.00 96.75 92 VAL A N 1
ATOM 737 C CA . VAL A 1 92 ? -0.512 -1.940 14.031 1.00 96.75 92 VAL A CA 1
ATOM 738 C C . VAL A 1 92 ? 0.906 -2.346 14.422 1.00 96.75 92 VAL A C 1
ATOM 740 O O . VAL A 1 92 ? 1.320 -2.126 15.560 1.00 96.75 92 VAL A O 1
ATOM 743 N N . GLY A 1 93 ? 1.647 -2.936 13.489 1.00 95.06 93 GLY A N 1
ATOM 744 C CA . GLY A 1 93 ? 3.043 -3.315 13.683 1.00 95.06 93 GLY A CA 1
ATOM 745 C C . GLY A 1 93 ? 4.001 -2.120 13.656 1.00 95.06 93 GLY A C 1
ATOM 746 O O . GLY A 1 93 ? 3.677 -1.023 13.189 1.00 95.06 93 GLY A O 1
ATOM 747 N N . ASP A 1 94 ? 5.234 -2.335 14.114 1.00 94.50 94 ASP A N 1
ATOM 748 C CA . ASP A 1 94 ? 6.267 -1.289 14.164 1.00 94.50 94 ASP A CA 1
ATOM 749 C C . ASP A 1 94 ? 6.718 -0.799 12.790 1.00 94.50 94 ASP A C 1
ATOM 751 O O . ASP A 1 94 ? 7.182 0.335 12.640 1.00 94.50 94 ASP A O 1
ATOM 755 N N . ARG A 1 95 ? 6.541 -1.638 11.765 1.00 92.94 95 ARG A N 1
ATOM 756 C CA . ARG A 1 95 ? 6.824 -1.294 10.369 1.00 92.94 95 ARG A CA 1
ATOM 757 C C . ARG A 1 95 ? 5.593 -0.765 9.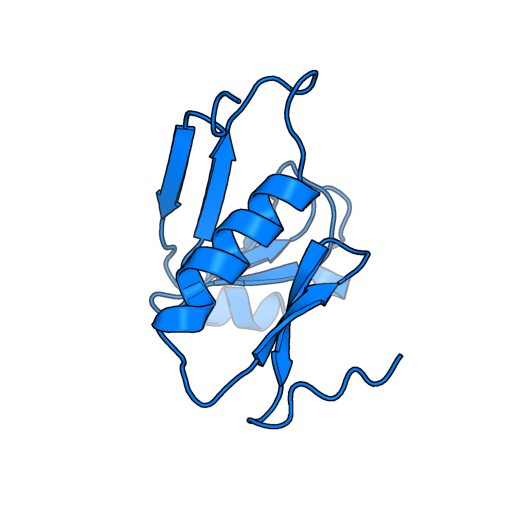634 1.00 92.94 95 ARG A C 1
ATOM 759 O O . ARG A 1 95 ? 5.642 -0.641 8.411 1.00 92.94 95 ARG A O 1
ATOM 766 N N . TYR A 1 96 ? 4.546 -0.390 10.372 1.00 93.81 96 TYR A N 1
ATOM 767 C CA . TYR A 1 96 ? 3.280 0.134 9.851 1.00 93.81 96 TYR A CA 1
ATOM 768 C C . TYR A 1 96 ? 2.484 -0.885 9.024 1.00 93.81 96 TYR A C 1
ATOM 770 O O . TYR A 1 96 ? 1.689 -0.506 8.167 1.00 93.81 96 TYR A O 1
ATOM 778 N N . ASP A 1 97 ? 2.705 -2.175 9.260 1.00 93.88 97 ASP A N 1
ATOM 779 C CA . ASP A 1 97 ? 1.852 -3.248 8.773 1.00 93.88 97 ASP A CA 1
ATOM 780 C C . ASP A 1 97 ? 0.598 -3.385 9.646 1.00 93.88 97 ASP A C 1
ATOM 782 O O . ASP A 1 97 ? 0.633 -3.163 10.857 1.00 93.88 97 ASP A O 1
ATOM 786 N N . LEU A 1 98 ? -0.519 -3.740 9.013 1.00 94.62 98 LEU A N 1
ATOM 787 C CA . LEU A 1 98 ? -1.757 -4.102 9.693 1.00 94.62 98 LEU A CA 1
ATOM 788 C C . LEU A 1 98 ? -1.919 -5.614 9.628 1.00 94.62 98 LEU A C 1
ATOM 790 O O . LEU A 1 98 ? -1.849 -6.201 8.547 1.00 94.62 98 LEU A O 1
ATOM 794 N N . TRP A 1 99 ? -2.182 -6.235 10.769 1.00 94.94 99 TRP A N 1
ATOM 795 C CA . TRP A 1 99 ? -2.452 -7.665 10.848 1.00 94.94 99 TRP A CA 1
ATOM 796 C C . TRP A 1 99 ? -3.616 -7.935 11.796 1.00 94.94 99 TRP A C 1
ATOM 798 O O . TRP A 1 99 ? -3.970 -7.099 12.629 1.00 94.94 99 TRP A O 1
ATOM 808 N N . ILE A 1 100 ? -4.252 -9.090 11.615 1.00 94.25 100 ILE A N 1
ATOM 809 C CA . ILE A 1 100 ? -5.393 -9.519 12.421 1.00 94.25 100 ILE A CA 1
ATOM 810 C C . ILE A 1 100 ? -5.038 -10.783 13.193 1.00 94.25 100 ILE A C 1
ATOM 812 O O . ILE A 1 100 ? -4.412 -11.688 12.642 1.00 94.25 100 ILE A O 1
ATOM 816 N N . SER A 1 101 ? -5.452 -10.852 14.453 1.00 93.19 101 SER A N 1
ATOM 817 C CA . SER A 1 101 ? -5.437 -12.083 15.245 1.00 93.19 101 SER A CA 1
ATOM 818 C C . SER A 1 101 ? -6.856 -12.571 15.509 1.00 93.19 101 SER A C 1
ATOM 820 O O . SER A 1 101 ? -7.827 -11.833 15.319 1.00 93.19 101 SER A O 1
ATOM 822 N N . GLY A 1 102 ? -6.963 -13.819 15.973 1.00 87.12 102 GLY A N 1
ATOM 823 C CA . GLY A 1 102 ? -8.212 -14.351 16.510 1.00 87.12 102 GLY A CA 1
ATOM 824 C C . GLY A 1 102 ? -8.738 -13.540 17.708 1.00 87.12 102 GLY A C 1
ATOM 825 O O . GLY A 1 102 ? -8.091 -12.584 18.146 1.00 87.12 102 GLY A O 1
ATOM 826 N N . PRO A 1 103 ? -9.898 -13.933 18.252 1.00 76.06 103 PRO A N 1
ATOM 827 C CA . PRO A 1 103 ? -10.660 -13.134 19.214 1.00 76.06 103 PRO A CA 1
ATOM 828 C C . PRO A 1 103 ? -9.943 -12.875 20.550 1.00 76.06 103 PRO A C 1
ATOM 830 O O . PRO A 1 103 ? -10.311 -11.956 21.278 1.00 76.06 103 PRO A O 1
ATOM 833 N N . SER A 1 104 ? -8.890 -13.627 20.882 1.00 62.44 104 SER A N 1
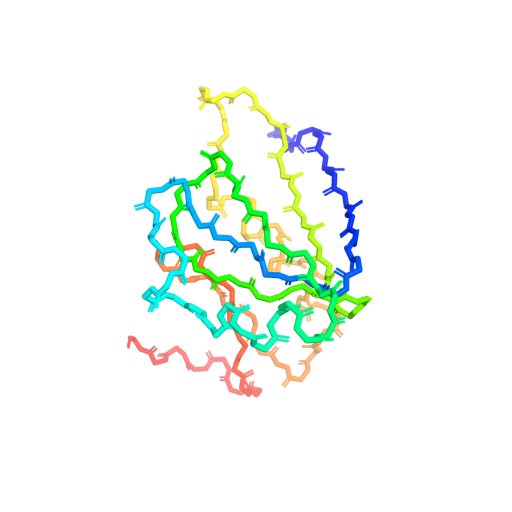ATOM 834 C CA . SER A 1 104 ? -8.002 -13.280 21.989 1.00 62.44 104 SER A CA 1
ATOM 835 C C . SER A 1 104 ? -7.073 -12.138 21.562 1.00 62.44 104 SER A C 1
ATOM 837 O O . SER A 1 104 ? -6.039 -12.367 20.932 1.00 62.44 104 SER A O 1
ATOM 839 N N . CYS A 1 105 ? -7.406 -10.906 21.951 1.00 57.06 105 CYS A N 1
ATOM 840 C CA . CYS A 1 105 ? -6.506 -9.740 21.956 1.00 57.06 105 CYS A CA 1
ATOM 841 C C . CYS A 1 105 ? -5.345 -9.911 22.966 1.00 57.06 105 CYS A C 1
ATOM 843 O O . CYS A 1 105 ? -4.921 -8.955 23.612 1.00 57.06 105 CYS A O 1
ATOM 845 N N . GLU A 1 106 ? -4.832 -11.127 23.141 1.00 54.31 106 GLU A N 1
ATOM 846 C CA . GLU A 1 106 ? -3.623 -11.364 23.911 1.00 54.31 106 GLU A CA 1
ATOM 847 C C . GLU A 1 106 ? -2.431 -11.050 23.017 1.00 54.31 106 GLU A C 1
ATOM 849 O O . GLU A 1 106 ? -2.102 -11.747 22.058 1.00 54.31 106 GLU A O 1
ATOM 854 N N . SER A 1 107 ? -1.825 -9.913 23.330 1.00 45.59 107 SER A N 1
ATOM 855 C CA . SER A 1 107 ? -0.571 -9.427 22.788 1.00 45.59 107 SER A CA 1
ATOM 856 C C . SER A 1 107 ? 0.537 -10.448 23.033 1.00 45.59 107 SER A C 1
ATOM 858 O O . SER A 1 107 ? 1.136 -10.456 24.110 1.00 45.59 107 SER A O 1
ATOM 860 N N . ASN A 1 108 ? 0.841 -11.282 22.038 1.00 39.50 108 ASN A N 1
ATOM 861 C CA . ASN A 1 108 ? 2.156 -11.900 21.989 1.00 39.50 108 ASN A CA 1
ATOM 862 C C . ASN A 1 108 ? 3.136 -10.898 21.373 1.00 39.50 108 ASN A C 1
ATOM 864 O O . ASN A 1 108 ? 2.928 -10.403 20.266 1.00 39.50 108 ASN A O 1
ATOM 868 N N . LYS A 1 109 ? 4.112 -10.560 22.216 1.00 38.53 109 LYS A N 1
ATOM 869 C CA . LYS A 1 109 ? 5.176 -9.566 22.064 1.00 38.53 109 LYS A CA 1
ATOM 870 C C . LYS A 1 109 ? 6.026 -9.768 20.817 1.00 38.53 109 LYS A C 1
ATOM 872 O O . LYS A 1 109 ? 6.236 -10.940 20.436 1.00 38.53 109 LYS A O 1
#

Foldseek 3Di:
DDDLDDKDKDADAWAKEAEQPDDDVVQDDVVVCVVVVHYYHYDDHGDGMDTTHPPDIDMDRDDPPVPDDLVSVLVVVQVVCCVVCVQWHWDQDPVRDIDIDGNPPPDDD

Sequence (109 aa):
MVPPTDILLWKSDPCVVIGRFQSPWKECNVSLLRERRWPLARRQSGGGAVFHDQNNLNISFVEARAVLDRRKCMEFLKATLQPLKPDTCVHVGDRYDLWISGPSCESNK

InterPro domains:
  IPR004143 Biotinyl protein ligase (BPL) and lipoyl protein ligase (LPL), catalytic domain [PF21948] (7-102)
  IPR004143 Biotinyl protein ligase (BPL) and lipoyl protein ligase (LPL), catalytic domain [PS51733] (1-109)
  IPR004562 Lipoyltransferase/lipoate-protein ligase [PTHR12561] (7-101)
  IPR045864 Class II Aminoacyl-tRNA synthetase/Biotinyl protein ligase (BPL) and lipoyl protein ligase (LPL) [G3DSA:3.30.930.10] (3-106)
  IPR045864 Class II Aminoacyl-tRNA synthetase/Biotinyl protein ligase (BPL) and lipoyl protein ligase (LPL) [SSF55681] (7-101)

pLDDT: mean 91.01, std 13.53, range [38.53, 98.62]